Protein AF-A0A1F5ZMK8-F1 (afdb_monomer_lite)

InterPro domains:
  IPR004107 Integrase, SAM-like, N-terminal [PF13495] (25-117)
  IPR010998 Integrase/recombinase, N-terminal [G3DSA:1.10.150.130] (21-134)
  IPR044068 Core-binding (CB) domain [PS51900] (20-113)
  IPR044068 Core-binding (CB) domain [PS51900] (138-182)

Structure (mmCIF, N/CA/C/O backbone):
data_AF-A0A1F5ZMK8-F1
#
_entry.id   AF-A0A1F5ZMK8-F1
#
loop_
_atom_site.group_PDB
_atom_site.id
_atom_site.type_symbol
_atom_site.label_atom_id
_atom_site.label_alt_id
_atom_site.label_comp_id
_atom_site.label_asym_id
_atom_site.label_entity_id
_atom_site.label_seq_id
_atom_site.pdbx_PDB_ins_code
_atom_site.Cartn_x
_atom_site.Cartn_y
_atom_site.Cartn_z
_atom_site.occupancy
_atom_site.B_iso_or_equiv
_atom_site.auth_seq_id
_atom_site.auth_comp_id
_atom_site.auth_asym_id
_atom_site.auth_atom_id
_atom_site.pdbx_PDB_model_num
ATOM 1 N N . MET A 1 1 ? 11.627 20.470 12.559 1.00 46.09 1 MET A N 1
ATOM 2 C CA . MET A 1 1 ? 12.123 20.029 11.233 1.00 46.09 1 MET A CA 1
ATOM 3 C C . MET A 1 1 ? 13.591 19.612 11.298 1.00 46.09 1 MET A C 1
ATOM 5 O O . MET A 1 1 ? 13.904 18.546 10.800 1.00 46.09 1 MET A O 1
ATOM 9 N N . GLU A 1 2 ? 14.459 20.362 11.983 1.00 35.94 2 GLU A N 1
ATOM 10 C CA . GLU A 1 2 ? 15.902 20.061 12.104 1.00 35.94 2 GLU A CA 1
ATOM 11 C C . GLU A 1 2 ? 16.242 18.924 13.103 1.00 35.94 2 GLU A C 1
ATOM 13 O O . GLU A 1 2 ? 17.223 18.208 12.933 1.00 35.94 2 GLU A O 1
ATOM 18 N N . TYR A 1 3 ? 15.393 18.682 14.112 1.00 34.03 3 TYR A N 1
ATOM 19 C CA . TYR A 1 3 ? 15.624 17.651 15.144 1.00 34.03 3 TYR A CA 1
ATOM 20 C C . TYR A 1 3 ? 15.453 16.208 14.622 1.00 34.03 3 TYR A C 1
ATOM 22 O O . TYR A 1 3 ? 16.182 15.304 15.018 1.00 34.03 3 TYR A O 1
ATOM 30 N N . MET A 1 4 ? 14.556 16.008 13.649 1.00 31.97 4 MET A N 1
ATOM 31 C CA . MET A 1 4 ? 14.294 14.696 13.037 1.00 31.97 4 MET A CA 1
ATOM 32 C C . MET A 1 4 ? 15.329 14.309 11.971 1.00 31.97 4 MET A C 1
ATOM 34 O O . MET A 1 4 ? 15.456 13.138 11.648 1.00 31.97 4 MET A O 1
ATOM 38 N N . GLN A 1 5 ? 16.112 15.260 11.450 1.00 37.00 5 GLN A N 1
ATOM 39 C CA . GLN A 1 5 ? 17.247 14.957 10.564 1.00 37.00 5 GLN A CA 1
ATOM 40 C C . GLN A 1 5 ? 18.492 14.496 11.338 1.00 37.00 5 GLN A C 1
ATOM 42 O O . GLN A 1 5 ? 19.390 13.902 10.751 1.00 37.00 5 GLN A O 1
ATOM 47 N N . LYS A 1 6 ? 18.558 14.764 12.651 1.00 34.69 6 LYS A N 1
ATOM 48 C CA . LYS A 1 6 ? 19.736 14.487 13.486 1.00 34.69 6 LYS A CA 1
ATOM 49 C C . LYS A 1 6 ? 19.701 13.129 14.193 1.00 34.69 6 LYS A C 1
ATOM 51 O O . LYS A 1 6 ? 20.762 12.594 14.494 1.00 34.69 6 LYS A O 1
ATOM 56 N N . LEU A 1 7 ? 18.512 12.580 14.459 1.00 33.66 7 LEU A N 1
ATOM 57 C CA . LEU A 1 7 ? 18.341 11.284 15.139 1.00 33.66 7 LEU A CA 1
ATOM 58 C C . LEU A 1 7 ? 18.391 10.082 14.187 1.00 33.66 7 LEU A C 1
ATOM 60 O O . LEU A 1 7 ? 18.798 8.994 14.587 1.00 33.66 7 LEU A O 1
ATOM 64 N N . PHE A 1 8 ? 18.041 10.284 12.918 1.00 40.75 8 PHE A N 1
ATOM 65 C CA . PHE A 1 8 ? 18.098 9.259 11.884 1.00 40.75 8 PHE A CA 1
ATOM 66 C C . PHE A 1 8 ? 19.171 9.680 10.891 1.00 40.75 8 PHE A C 1
ATOM 68 O O . PHE A 1 8 ? 18.926 10.548 10.061 1.00 40.75 8 PHE A O 1
ATOM 75 N N . GLY A 1 9 ? 20.376 9.116 10.991 1.00 36.28 9 GLY A N 1
ATOM 76 C CA . GLY A 1 9 ? 21.401 9.288 9.962 1.00 36.28 9 GLY A CA 1
ATOM 77 C C . GLY A 1 9 ? 20.875 8.750 8.632 1.00 36.28 9 GLY A C 1
ATOM 78 O O . GLY A 1 9 ? 21.005 7.561 8.352 1.00 36.28 9 GLY A O 1
ATOM 79 N N . VAL A 1 10 ? 20.219 9.611 7.852 1.00 39.91 10 VAL A N 1
ATOM 80 C CA . VAL A 1 10 ? 19.561 9.248 6.600 1.00 39.91 10 VAL A CA 1
ATOM 81 C C . VAL A 1 10 ? 20.649 8.884 5.603 1.00 39.91 10 VAL A C 1
ATOM 83 O O . VAL A 1 10 ? 21.331 9.749 5.060 1.00 39.91 10 VAL A O 1
ATOM 86 N N . ASN A 1 11 ? 20.827 7.594 5.345 1.00 48.34 11 ASN A N 1
ATOM 87 C CA . ASN A 1 11 ? 21.645 7.156 4.226 1.00 48.34 11 ASN A CA 1
ATOM 88 C C . ASN A 1 11 ? 20.754 7.173 2.970 1.00 48.34 11 ASN A C 1
ATOM 90 O O . ASN A 1 11 ? 20.265 6.140 2.516 1.00 48.34 11 ASN A O 1
ATOM 94 N N . GLU A 1 12 ? 20.510 8.371 2.418 1.00 50.72 12 GLU A N 1
ATOM 95 C CA . GLU A 1 12 ? 19.781 8.590 1.148 1.00 50.72 12 GLU A CA 1
ATOM 96 C C . GLU A 1 12 ? 20.405 7.818 -0.038 1.00 50.72 12 GLU A C 1
ATOM 98 O O . GLU A 1 12 ? 19.782 7.641 -1.085 1.00 50.72 12 GLU A O 1
ATOM 103 N N . SER A 1 13 ? 21.626 7.308 0.143 1.00 58.62 13 SER A N 1
ATOM 104 C CA . SER A 1 13 ? 22.462 6.638 -0.854 1.00 58.62 13 SER A CA 1
ATOM 105 C C . SER A 1 13 ? 21.884 5.338 -1.430 1.00 58.62 13 SER A C 1
ATOM 107 O O . SER A 1 13 ? 22.233 4.972 -2.551 1.00 58.62 13 SER A O 1
ATOM 109 N N . ASN A 1 14 ? 20.971 4.655 -0.730 1.00 69.19 14 ASN A N 1
ATOM 110 C CA . ASN A 1 14 ? 20.500 3.327 -1.146 1.00 69.19 14 ASN A CA 1
ATOM 111 C C . ASN A 1 14 ? 19.187 3.331 -1.955 1.00 69.19 14 ASN A C 1
ATOM 113 O O . ASN A 1 14 ? 18.830 2.307 -2.540 1.00 69.19 14 ASN A O 1
ATOM 117 N N . VAL A 1 15 ? 18.456 4.453 -2.019 1.00 74.88 15 VAL A N 1
ATOM 118 C CA . VAL A 1 15 ? 17.158 4.522 -2.723 1.00 74.88 15 VAL A CA 1
ATOM 119 C C . VAL A 1 15 ? 17.272 4.176 -4.214 1.00 74.88 15 VAL A C 1
ATOM 121 O O . VAL A 1 15 ? 16.490 3.333 -4.667 1.00 74.88 15 VAL A O 1
ATOM 124 N N . PRO A 1 16 ? 18.221 4.751 -4.984 1.00 81.06 16 PRO A N 1
ATOM 125 C CA . PRO A 1 16 ? 18.353 4.435 -6.406 1.00 81.06 16 PRO A CA 1
ATOM 126 C C . PRO A 1 16 ? 18.651 2.952 -6.646 1.00 81.06 16 PRO A C 1
ATOM 128 O O . PRO A 1 16 ? 18.051 2.345 -7.526 1.00 81.06 16 PRO A O 1
ATOM 131 N N . ILE A 1 17 ? 19.482 2.345 -5.791 1.00 82.62 17 ILE A N 1
ATOM 132 C CA . ILE A 1 17 ? 19.879 0.935 -5.889 1.00 82.62 17 ILE A CA 1
ATOM 133 C C . ILE A 1 17 ? 18.644 0.028 -5.834 1.00 82.62 17 ILE A C 1
ATOM 135 O O . ILE A 1 17 ? 18.405 -0.759 -6.748 1.00 82.62 17 ILE A O 1
ATOM 139 N N . TYR A 1 18 ? 17.808 0.166 -4.801 1.00 84.44 18 TYR A N 1
ATOM 140 C CA . TYR A 1 18 ? 16.608 -0.667 -4.674 1.00 84.44 18 TYR A CA 1
ATOM 141 C C . TYR A 1 18 ? 15.576 -0.395 -5.761 1.00 84.44 18 TYR A C 1
ATOM 143 O O . TYR A 1 18 ? 14.921 -1.324 -6.235 1.00 84.44 18 TYR A O 1
ATOM 151 N N . GLN A 1 19 ? 15.429 0.863 -6.172 1.00 89.25 19 GLN A N 1
ATOM 152 C CA . GLN A 1 19 ? 14.530 1.214 -7.262 1.00 89.25 19 GLN A CA 1
ATOM 153 C C . GLN A 1 19 ? 14.956 0.558 -8.582 1.00 89.25 19 GLN A C 1
ATOM 155 O O . GLN A 1 19 ? 14.110 -0.027 -9.260 1.00 89.25 19 GLN A O 1
ATOM 160 N N . ASP A 1 20 ? 16.246 0.580 -8.911 1.00 88.25 20 ASP A N 1
ATOM 161 C CA . ASP A 1 20 ? 16.787 -0.018 -10.136 1.00 88.25 20 ASP A CA 1
ATOM 162 C C . ASP A 1 20 ? 16.690 -1.546 -10.148 1.00 88.25 20 ASP A C 1
ATOM 164 O O . ASP A 1 20 ? 16.521 -2.146 -11.208 1.00 88.25 20 ASP A O 1
ATOM 168 N N . ILE A 1 21 ? 16.721 -2.181 -8.976 1.00 86.69 21 ILE A N 1
ATOM 169 C CA . ILE A 1 21 ? 16.579 -3.635 -8.838 1.00 86.69 21 ILE A CA 1
ATOM 170 C C . ILE A 1 21 ? 15.109 -4.072 -8.915 1.00 86.69 21 ILE A C 1
ATOM 172 O O . ILE A 1 21 ? 14.783 -5.060 -9.573 1.00 86.69 21 ILE A O 1
ATOM 176 N N . LEU A 1 22 ? 14.200 -3.351 -8.253 1.00 91.81 22 LEU A N 1
ATOM 177 C CA . LEU A 1 22 ? 12.783 -3.728 -8.172 1.00 91.81 22 LEU A CA 1
ATOM 178 C C . LEU A 1 22 ? 12.022 -3.427 -9.468 1.00 91.81 22 LEU A C 1
ATOM 180 O O . LEU A 1 22 ? 11.106 -4.162 -9.850 1.00 91.81 22 LEU A O 1
ATOM 184 N N . LYS A 1 23 ? 12.386 -2.342 -10.156 1.00 95.44 23 LYS A N 1
ATOM 185 C CA . LYS A 1 23 ? 11.652 -1.840 -11.321 1.00 95.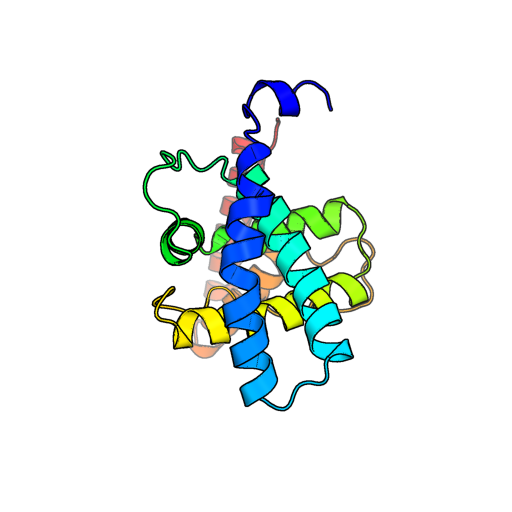44 23 LYS A CA 1
ATOM 186 C C . LYS A 1 23 ? 11.585 -2.831 -12.490 1.00 95.44 23 LYS A C 1
ATOM 188 O O . LYS A 1 23 ? 10.480 -3.013 -13.000 1.00 95.44 23 LYS A O 1
ATOM 193 N N . PRO A 1 24 ? 12.678 -3.484 -12.936 1.00 95.19 24 PRO A N 1
ATOM 194 C CA . PRO A 1 24 ? 12.621 -4.408 -14.067 1.00 95.19 24 PRO A CA 1
ATOM 195 C C . PRO A 1 24 ? 11.682 -5.586 -13.808 1.00 95.19 24 PRO A C 1
ATOM 197 O O . PRO A 1 24 ? 10.822 -5.872 -14.637 1.00 95.19 24 PRO A O 1
ATOM 200 N N . ALA A 1 25 ? 11.780 -6.211 -12.632 1.00 94.94 25 ALA A N 1
ATOM 201 C CA . ALA A 1 25 ? 10.913 -7.321 -12.243 1.00 94.94 25 ALA A CA 1
ATOM 202 C C . ALA A 1 25 ? 9.436 -6.902 -12.200 1.00 94.94 25 ALA A C 1
ATOM 204 O O . ALA A 1 25 ? 8.582 -7.583 -12.767 1.00 94.94 25 ALA A O 1
ATOM 205 N N . PHE A 1 26 ? 9.139 -5.737 -11.614 1.00 97.38 26 PHE A N 1
ATOM 206 C CA . PHE A 1 26 ? 7.772 -5.226 -11.566 1.00 97.38 26 PHE A CA 1
ATOM 207 C C . PHE A 1 26 ? 7.220 -4.888 -12.960 1.00 97.38 26 PHE A C 1
ATOM 209 O O . PHE A 1 26 ? 6.056 -5.154 -13.250 1.00 97.38 26 PHE A O 1
ATOM 216 N N . PHE A 1 27 ? 8.044 -4.343 -13.858 1.00 98.19 27 PHE A N 1
ATOM 217 C CA . PHE A 1 27 ? 7.634 -4.052 -15.236 1.00 98.19 27 PHE A CA 1
ATOM 218 C C . PHE A 1 27 ? 7.379 -5.333 -16.032 1.00 98.19 27 PHE A C 1
ATOM 220 O O . PHE A 1 27 ? 6.409 -5.382 -16.793 1.00 98.19 27 PHE A O 1
ATOM 227 N N . SER A 1 28 ? 8.204 -6.365 -15.844 1.00 97.56 28 SER A N 1
ATOM 228 C CA . SER A 1 28 ? 7.990 -7.686 -16.442 1.00 97.56 28 SER A CA 1
ATOM 229 C C . SER A 1 28 ? 6.683 -8.308 -15.956 1.00 97.56 28 SER A C 1
ATOM 231 O O . SER A 1 28 ? 5.868 -8.713 -16.782 1.00 97.56 28 SER A O 1
ATOM 233 N N . PHE A 1 29 ? 6.426 -8.276 -14.644 1.00 98.00 29 PHE A N 1
ATOM 234 C CA . PHE A 1 29 ? 5.162 -8.728 -14.057 1.00 98.00 29 PHE A CA 1
ATOM 235 C C . PHE A 1 29 ? 3.959 -7.982 -14.653 1.00 98.00 29 PHE A C 1
ATOM 237 O O . PHE A 1 29 ? 3.020 -8.592 -15.152 1.00 98.00 29 PHE A O 1
ATOM 244 N N . LEU A 1 30 ? 4.001 -6.648 -14.702 1.00 97.88 30 LEU A N 1
ATOM 245 C CA . LEU A 1 30 ? 2.919 -5.850 -15.287 1.00 97.88 30 LEU A CA 1
ATOM 246 C C . LEU A 1 30 ? 2.724 -6.112 -16.788 1.00 97.88 30 LEU A C 1
ATOM 248 O O . LEU A 1 30 ? 1.596 -6.072 -17.276 1.00 97.88 30 LEU A O 1
ATOM 252 N N . THR A 1 31 ? 3.804 -6.377 -17.522 1.00 97.94 31 THR A N 1
ATOM 253 C CA . THR A 1 31 ? 3.741 -6.725 -18.948 1.00 97.94 31 THR A CA 1
ATOM 254 C C . THR A 1 31 ? 3.056 -8.074 -19.150 1.00 97.94 31 THR A C 1
ATOM 256 O O . THR A 1 31 ? 2.197 -8.179 -20.021 1.00 97.94 31 THR A O 1
ATOM 259 N N . ALA A 1 32 ? 3.363 -9.069 -18.312 1.00 97.12 32 ALA A N 1
ATOM 260 C CA . ALA A 1 32 ? 2.681 -10.363 -18.323 1.00 97.12 32 ALA A CA 1
ATOM 261 C C . ALA A 1 32 ? 1.176 -10.229 -18.022 1.00 97.12 32 ALA A C 1
ATOM 263 O O . ALA A 1 32 ? 0.366 -10.951 -18.592 1.00 97.12 32 ALA A O 1
ATOM 264 N N . GLN A 1 33 ? 0.794 -9.240 -17.208 1.00 95.94 33 GLN A N 1
ATOM 265 C CA . GLN A 1 33 ? -0.602 -8.885 -16.918 1.00 95.94 33 GLN A CA 1
ATOM 266 C C . GLN A 1 33 ? -1.254 -7.983 -17.992 1.00 95.94 33 GLN A C 1
ATOM 268 O O . GLN A 1 33 ? -2.348 -7.458 -17.790 1.00 95.94 33 GLN A O 1
ATOM 273 N N . GLY A 1 34 ? -0.587 -7.740 -19.127 1.00 96.44 34 GLY A N 1
ATOM 274 C CA . GLY A 1 34 ? -1.121 -6.934 -20.233 1.00 96.44 34 GLY A CA 1
ATOM 275 C C . GLY A 1 34 ? -1.163 -5.421 -19.977 1.00 96.44 34 GLY A C 1
ATOM 276 O O . GLY A 1 34 ? -1.846 -4.685 -20.692 1.00 96.44 34 GLY A O 1
ATOM 277 N N . ALA A 1 35 ? -0.450 -4.912 -18.969 1.00 96.19 35 ALA A N 1
ATOM 278 C CA . ALA A 1 35 ? -0.462 -3.490 -18.646 1.00 96.19 35 ALA A CA 1
ATOM 279 C C . ALA A 1 35 ? 0.293 -2.653 -19.693 1.00 96.19 35 ALA A C 1
ATOM 281 O O . ALA A 1 35 ? 1.450 -2.918 -20.027 1.00 96.19 35 ALA A O 1
ATOM 282 N N . SER A 1 36 ? -0.328 -1.557 -20.144 1.00 97.56 36 SER A N 1
ATOM 283 C CA . SER A 1 36 ? 0.310 -0.596 -21.056 1.00 97.56 36 SER A CA 1
ATOM 284 C C . SER A 1 36 ? 1.546 0.071 -20.434 1.00 97.56 36 SER A C 1
ATOM 286 O O . SER A 1 36 ? 1.618 0.253 -19.217 1.00 97.56 36 SER A O 1
ATOM 288 N N . ARG A 1 37 ? 2.477 0.580 -21.261 1.00 97.06 37 ARG A N 1
ATOM 289 C CA . ARG A 1 37 ? 3.629 1.369 -20.768 1.00 97.06 37 ARG A CA 1
ATOM 290 C C . ARG A 1 37 ? 3.216 2.565 -19.901 1.00 97.06 37 ARG A C 1
ATOM 292 O O . ARG A 1 37 ? 3.936 2.929 -18.975 1.00 97.06 37 ARG A O 1
ATOM 299 N N . LYS A 1 38 ? 2.069 3.190 -20.196 1.00 96.75 38 LYS A N 1
ATOM 300 C CA . LYS A 1 38 ? 1.526 4.293 -19.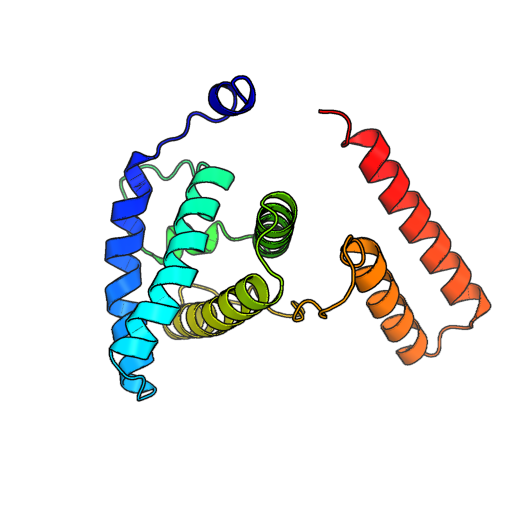388 1.00 96.75 38 LYS A CA 1
ATOM 301 C C . LYS A 1 38 ? 1.112 3.793 -18.005 1.00 96.75 38 LYS A C 1
ATOM 303 O O . LYS A 1 38 ? 1.500 4.386 -17.004 1.00 96.75 38 LYS A O 1
ATOM 308 N N . THR A 1 39 ? 0.387 2.679 -17.951 1.00 95.62 39 THR A N 1
ATOM 309 C CA . THR A 1 39 ? -0.016 2.022 -16.700 1.00 95.62 39 THR A CA 1
ATOM 310 C C . THR A 1 39 ? 1.201 1.620 -15.866 1.00 95.62 39 THR A C 1
ATOM 312 O O . THR A 1 39 ? 1.242 1.924 -14.678 1.00 95.62 39 THR A O 1
ATOM 315 N N . GLN A 1 40 ? 2.227 1.037 -16.496 1.00 97.88 40 GLN A N 1
ATOM 316 C CA . GLN A 1 40 ? 3.483 0.662 -15.835 1.00 97.88 40 GLN A CA 1
ATOM 317 C C . GLN A 1 40 ? 4.155 1.858 -15.156 1.00 97.88 40 GLN A C 1
ATOM 319 O O . GLN A 1 40 ? 4.475 1.803 -13.971 1.00 97.88 40 GLN A O 1
ATOM 324 N N . LYS A 1 41 ? 4.312 2.974 -15.881 1.00 97.25 41 LYS A N 1
ATOM 325 C CA . LYS A 1 41 ? 4.894 4.207 -15.329 1.00 97.25 41 LYS A CA 1
ATOM 326 C C . LYS A 1 41 ? 4.062 4.778 -14.180 1.00 97.25 41 LYS A C 1
ATOM 328 O O . LYS A 1 41 ? 4.635 5.208 -13.183 1.00 97.25 41 LYS A O 1
ATOM 333 N N . ASN A 1 42 ? 2.735 4.758 -14.303 1.00 95.31 42 ASN A N 1
ATOM 334 C CA . ASN A 1 42 ? 1.836 5.260 -13.265 1.00 95.31 42 ASN A CA 1
ATOM 335 C C . ASN A 1 42 ? 1.948 4.443 -11.971 1.00 95.31 42 ASN A C 1
ATOM 337 O O . ASN A 1 42 ? 2.115 5.027 -10.904 1.00 95.31 42 ASN A O 1
ATOM 341 N N . TYR A 1 43 ? 1.906 3.109 -12.065 1.00 97.88 43 TYR A N 1
ATOM 342 C CA . TYR A 1 43 ? 2.092 2.241 -10.901 1.00 97.88 43 TYR A CA 1
ATOM 343 C C . TYR A 1 43 ? 3.484 2.390 -10.301 1.00 97.88 43 TYR A C 1
ATOM 345 O O . TYR A 1 43 ? 3.613 2.536 -9.088 1.00 97.88 43 TYR A O 1
ATOM 353 N N . TRP A 1 44 ? 4.522 2.435 -11.135 1.00 98.06 44 TRP A N 1
ATOM 354 C CA . TRP A 1 44 ? 5.883 2.621 -10.649 1.00 98.06 44 TRP A CA 1
ATOM 355 C C . TRP A 1 44 ? 6.074 3.935 -9.905 1.00 98.06 44 TRP A C 1
ATOM 357 O O . TRP A 1 44 ? 6.732 3.946 -8.876 1.00 98.06 44 TRP A O 1
ATOM 367 N N . SER A 1 45 ? 5.477 5.031 -10.376 1.00 97.38 45 SER A N 1
ATOM 368 C CA . SER A 1 45 ? 5.570 6.314 -9.675 1.00 97.38 45 SER A CA 1
ATOM 369 C C . SER A 1 45 ? 5.035 6.238 -8.242 1.00 97.38 45 SER A C 1
ATOM 371 O O . SER A 1 45 ? 5.551 6.928 -7.366 1.00 97.38 45 SER A O 1
ATOM 373 N N . ASP A 1 46 ? 4.011 5.423 -7.993 1.00 97.94 46 ASP A N 1
ATOM 374 C CA . ASP A 1 46 ? 3.452 5.242 -6.652 1.00 97.94 46 ASP A CA 1
ATOM 375 C C . ASP A 1 46 ? 4.302 4.315 -5.792 1.00 97.94 46 ASP A C 1
ATOM 377 O O . ASP A 1 46 ? 4.554 4.604 -4.625 1.00 97.94 46 ASP A O 1
ATOM 381 N N . VAL A 1 47 ? 4.760 3.212 -6.384 1.00 97.56 47 VAL A N 1
ATOM 382 C CA . VAL A 1 47 ? 5.615 2.226 -5.720 1.00 97.56 47 VAL A CA 1
ATOM 383 C C . VAL A 1 47 ? 6.959 2.848 -5.345 1.00 97.56 47 VAL A C 1
ATOM 385 O O . VAL A 1 47 ? 7.409 2.694 -4.216 1.00 97.56 47 VAL A O 1
ATOM 388 N N . ALA A 1 48 ? 7.566 3.623 -6.244 1.00 95.56 48 ALA A N 1
ATOM 389 C CA . ALA A 1 48 ? 8.804 4.351 -5.990 1.00 95.56 48 ALA A CA 1
ATOM 390 C C . ALA A 1 48 ? 8.647 5.345 -4.832 1.00 95.56 48 ALA A C 1
ATOM 392 O O . ALA A 1 48 ? 9.518 5.407 -3.968 1.00 95.56 48 ALA A O 1
ATOM 393 N N . ALA A 1 49 ? 7.517 6.062 -4.761 1.00 94.56 49 ALA A N 1
ATOM 394 C CA . ALA A 1 49 ? 7.233 6.971 -3.651 1.00 94.56 49 ALA A CA 1
ATOM 395 C C . ALA A 1 49 ? 7.150 6.237 -2.302 1.00 94.56 49 ALA A C 1
ATOM 397 O O . ALA A 1 49 ? 7.616 6.760 -1.291 1.00 94.56 49 ALA A O 1
ATOM 398 N N . PHE A 1 50 ? 6.580 5.030 -2.279 1.00 95.25 50 PHE A N 1
ATOM 399 C CA . PHE A 1 50 ? 6.589 4.180 -1.091 1.00 95.25 50 PHE A CA 1
ATOM 400 C C . PHE A 1 50 ? 7.996 3.680 -0.748 1.00 95.25 50 PHE A C 1
ATOM 402 O O . PHE A 1 50 ? 8.393 3.801 0.402 1.00 95.25 50 PHE A O 1
ATOM 409 N N . ILE A 1 51 ? 8.767 3.175 -1.718 1.00 92.38 51 ILE A N 1
ATOM 410 C CA . ILE A 1 51 ? 10.137 2.678 -1.494 1.00 92.38 51 ILE A CA 1
ATOM 411 C C . ILE A 1 51 ? 11.025 3.778 -0.906 1.00 92.38 51 ILE A C 1
ATOM 413 O O . ILE A 1 51 ? 11.725 3.541 0.076 1.00 92.38 51 ILE A O 1
ATOM 417 N N . SER A 1 52 ? 10.970 4.989 -1.471 1.00 90.69 52 SER A N 1
ATOM 418 C CA . SER A 1 52 ? 11.713 6.144 -0.958 1.00 90.69 52 SER A CA 1
ATOM 419 C C . SER A 1 52 ? 11.349 6.450 0.494 1.00 90.69 52 SER A C 1
ATOM 421 O O . SER A 1 52 ? 12.238 6.611 1.325 1.00 90.69 52 SER A O 1
ATOM 423 N N . TRP A 1 53 ? 10.050 6.489 0.810 1.00 92.19 53 TRP A N 1
ATOM 424 C CA . TRP A 1 53 ? 9.588 6.690 2.182 1.00 92.19 53 TRP A CA 1
ATOM 425 C C . TRP A 1 53 ? 10.038 5.553 3.105 1.00 92.19 53 TRP A C 1
ATOM 427 O O . TRP A 1 53 ? 10.521 5.812 4.200 1.00 92.19 53 TRP A O 1
ATOM 437 N N . PHE A 1 54 ? 9.919 4.303 2.661 1.00 89.81 54 PHE A N 1
ATOM 438 C CA . PHE A 1 54 ? 10.199 3.124 3.471 1.00 89.81 54 PHE A CA 1
ATOM 439 C C . PHE A 1 54 ? 11.678 3.035 3.851 1.00 89.81 54 PHE A C 1
ATOM 441 O O . PHE A 1 54 ? 11.994 2.797 5.013 1.00 89.81 54 PHE A O 1
ATOM 448 N N . ILE A 1 55 ? 12.585 3.297 2.905 1.00 85.12 55 ILE A N 1
ATOM 449 C CA . ILE A 1 55 ? 14.032 3.341 3.163 1.00 85.12 55 ILE A CA 1
ATOM 450 C C . ILE A 1 55 ? 14.370 4.455 4.157 1.00 85.12 55 ILE A C 1
ATOM 452 O O . ILE A 1 55 ? 15.131 4.223 5.093 1.00 85.12 55 ILE A O 1
ATOM 456 N N . ALA A 1 56 ? 13.772 5.638 3.992 1.00 84.50 56 ALA A N 1
ATOM 457 C CA . ALA A 1 56 ? 13.977 6.751 4.916 1.00 84.50 56 ALA A CA 1
ATOM 458 C C . ALA A 1 56 ? 13.422 6.456 6.322 1.00 84.50 56 ALA A C 1
ATOM 460 O O . ALA A 1 56 ? 14.036 6.831 7.316 1.00 84.50 56 ALA A O 1
ATOM 461 N N . ALA A 1 57 ? 12.280 5.769 6.412 1.00 81.12 57 ALA A N 1
ATOM 462 C CA . ALA A 1 57 ? 11.613 5.452 7.673 1.00 81.12 57 ALA A CA 1
ATOM 463 C C . ALA A 1 57 ? 12.276 4.299 8.440 1.00 81.12 57 ALA A C 1
ATOM 465 O O . ALA A 1 57 ? 12.189 4.255 9.664 1.00 81.12 57 ALA A O 1
ATOM 466 N N . THR A 1 58 ? 12.921 3.363 7.741 1.00 72.69 58 THR A N 1
ATOM 467 C CA . THR A 1 58 ? 13.500 2.164 8.366 1.00 72.69 58 THR A CA 1
ATOM 468 C C . THR A 1 58 ? 15.005 2.236 8.569 1.00 72.69 58 THR A C 1
ATOM 470 O O . THR A 1 58 ? 15.522 1.353 9.250 1.00 72.69 58 THR A O 1
ATOM 473 N N . SER A 1 59 ? 15.689 3.254 8.009 1.00 61.56 59 SER A N 1
ATOM 474 C CA . SER A 1 59 ? 17.159 3.393 7.962 1.00 61.56 59 SER A CA 1
ATOM 475 C C . SER A 1 59 ? 17.840 2.031 8.034 1.00 61.56 59 SER A C 1
ATOM 477 O O . SER A 1 59 ? 18.555 1.750 9.002 1.00 61.56 59 SER A O 1
ATOM 479 N N . PRO A 1 60 ? 17.515 1.116 7.104 1.00 56.00 60 PRO A N 1
ATOM 480 C CA . PRO A 1 60 ? 17.862 -0.263 7.323 1.00 56.00 60 PRO A CA 1
ATOM 481 C C . PRO A 1 60 ? 19.388 -0.306 7.293 1.00 56.00 60 PRO A C 1
ATOM 483 O O . PRO A 1 60 ? 20.019 0.252 6.388 1.00 56.00 60 PRO A O 1
ATOM 486 N N . SER A 1 61 ? 19.986 -0.903 8.325 1.00 51.84 61 SER A N 1
ATOM 487 C CA . SER A 1 61 ? 21.418 -1.195 8.410 1.00 51.84 61 SER A CA 1
ATOM 488 C C . SER A 1 61 ? 21.755 -2.281 7.389 1.00 51.84 61 SER A C 1
ATOM 490 O O . SER A 1 61 ? 22.234 -3.367 7.705 1.00 51.84 61 SER A O 1
ATOM 492 N N . ILE A 1 62 ? 21.436 -2.010 6.124 1.00 53.72 62 ILE A N 1
ATOM 493 C CA . ILE A 1 62 ? 21.731 -2.879 5.011 1.00 53.72 62 ILE A CA 1
ATOM 494 C C . ILE A 1 62 ? 23.202 -2.659 4.740 1.00 53.72 62 ILE A C 1
ATOM 496 O O . ILE A 1 62 ? 23.603 -1.766 3.993 1.00 53.72 62 ILE A O 1
ATOM 500 N N . ASN A 1 63 ? 24.012 -3.460 5.424 1.00 51.03 63 ASN A N 1
ATOM 501 C CA . ASN A 1 63 ? 25.394 -3.670 5.053 1.00 51.03 63 ASN A CA 1
ATOM 502 C C . ASN A 1 63 ? 25.391 -3.991 3.554 1.00 51.03 63 ASN A C 1
ATOM 504 O O . ASN A 1 63 ? 24.738 -4.944 3.126 1.00 51.03 63 ASN A O 1
ATOM 508 N N . GLN A 1 64 ? 26.055 -3.139 2.771 1.00 52.06 64 GLN A N 1
ATOM 509 C CA . GLN A 1 64 ? 25.989 -2.996 1.307 1.00 52.06 64 GLN A CA 1
ATOM 510 C C . GLN A 1 64 ? 26.447 -4.231 0.500 1.00 52.06 64 GLN A C 1
ATOM 512 O O . GLN A 1 64 ? 26.842 -4.113 -0.655 1.00 52.06 64 GLN A O 1
ATOM 517 N N . GLN A 1 65 ? 26.446 -5.424 1.089 1.00 49.56 65 GLN A N 1
ATOM 518 C CA . GLN A 1 65 ? 27.026 -6.620 0.491 1.00 49.56 65 GLN A CA 1
ATOM 519 C C . GLN A 1 65 ? 26.007 -7.509 -0.225 1.00 49.56 65 GLN A C 1
ATOM 521 O O . GLN A 1 65 ? 26.419 -8.319 -1.044 1.00 49.56 65 GLN A O 1
ATOM 526 N N . ASN A 1 66 ? 24.697 -7.327 -0.009 1.00 53.06 66 ASN A N 1
ATOM 527 C CA . ASN A 1 66 ? 23.675 -8.121 -0.694 1.00 53.06 66 ASN A CA 1
ATOM 528 C C . ASN A 1 66 ? 22.561 -7.228 -1.264 1.00 53.06 66 ASN A C 1
ATOM 530 O O . ASN A 1 66 ? 21.617 -6.856 -0.575 1.00 53.06 66 ASN A O 1
ATOM 534 N N . ASN A 1 67 ? 22.646 -6.918 -2.557 1.00 60.62 67 ASN A N 1
ATOM 535 C CA . ASN A 1 67 ? 21.658 -6.130 -3.305 1.00 60.62 67 ASN A CA 1
ATOM 536 C C . ASN A 1 67 ? 20.437 -6.972 -3.733 1.00 60.62 67 ASN A C 1
ATOM 538 O O . ASN A 1 67 ? 19.950 -6.857 -4.854 1.00 60.62 67 ASN A O 1
ATOM 542 N N . HIS A 1 68 ? 19.952 -7.879 -2.881 1.00 67.12 68 HIS A N 1
ATOM 543 C CA . HIS A 1 68 ? 18.797 -8.709 -3.226 1.00 67.12 68 HIS A CA 1
ATOM 544 C C . HIS A 1 68 ? 17.486 -7.981 -2.871 1.00 67.12 68 HIS A C 1
ATOM 546 O O . HIS A 1 68 ? 17.331 -7.558 -1.723 1.00 67.12 68 HIS A O 1
ATOM 552 N N . PRO A 1 69 ? 16.504 -7.869 -3.788 1.00 64.50 69 PRO A N 1
ATOM 553 C CA . PRO A 1 69 ? 15.254 -7.142 -3.533 1.00 64.50 69 PRO A CA 1
ATOM 554 C C . PRO A 1 69 ? 14.447 -7.706 -2.354 1.00 64.50 69 PRO A C 1
ATOM 556 O O . PRO A 1 69 ? 13.791 -6.956 -1.632 1.00 64.50 69 PRO A O 1
ATOM 559 N N . GLY A 1 70 ? 14.565 -9.013 -2.097 1.00 67.00 70 GLY A N 1
ATOM 560 C CA . GLY A 1 70 ? 13.980 -9.652 -0.919 1.00 67.00 70 GLY A CA 1
ATOM 561 C C . GLY A 1 70 ? 14.504 -9.108 0.414 1.00 67.00 70 GLY A C 1
ATOM 562 O O . GLY A 1 70 ? 13.757 -9.115 1.377 1.00 67.00 70 GLY A O 1
ATOM 563 N N . LEU A 1 71 ? 15.729 -8.578 0.494 1.00 72.25 71 LEU A N 1
ATOM 564 C CA . LEU A 1 71 ? 16.272 -8.069 1.762 1.00 72.25 71 LEU A CA 1
ATOM 565 C C . LEU A 1 71 ? 15.586 -6.780 2.215 1.00 72.25 71 LEU A C 1
ATOM 567 O O . LEU A 1 71 ? 15.275 -6.639 3.395 1.00 72.25 71 LEU A O 1
ATOM 571 N N . LEU A 1 72 ? 15.283 -5.874 1.279 1.00 80.31 72 LEU A N 1
ATOM 572 C CA . LEU A 1 72 ? 14.492 -4.684 1.593 1.00 80.31 72 LEU A CA 1
ATOM 573 C C . LEU A 1 72 ? 13.089 -5.086 2.058 1.00 80.31 72 LEU A C 1
ATOM 575 O O . LEU A 1 72 ? 12.599 -4.591 3.067 1.00 80.31 72 LEU A O 1
ATOM 579 N N . LEU A 1 73 ? 12.441 -5.993 1.325 1.00 82.69 73 LEU A N 1
ATOM 580 C CA . LEU A 1 73 ? 11.063 -6.386 1.612 1.00 82.69 73 LEU A CA 1
ATOM 581 C C . LEU A 1 73 ? 10.941 -7.272 2.861 1.00 82.69 73 LEU A C 1
ATOM 583 O O . LEU A 1 73 ? 9.907 -7.237 3.514 1.00 82.69 73 LEU A O 1
ATOM 587 N N . GLN A 1 74 ? 11.989 -7.991 3.264 1.00 77.19 74 GLN A N 1
ATOM 588 C CA . GLN A 1 74 ? 12.023 -8.731 4.531 1.00 77.19 74 GLN A CA 1
ATOM 589 C C . GLN A 1 74 ? 12.004 -7.814 5.760 1.00 77.19 74 GLN A C 1
ATOM 591 O O . GLN A 1 74 ? 11.489 -8.211 6.802 1.00 77.19 74 GLN A O 1
ATOM 596 N N . ALA A 1 75 ? 12.504 -6.579 5.647 1.00 79.50 75 ALA A N 1
ATOM 597 C CA . ALA A 1 75 ? 12.387 -5.581 6.712 1.00 79.50 75 ALA A CA 1
ATOM 598 C C . ALA A 1 75 ? 10.954 -5.027 6.852 1.00 79.50 75 ALA A C 1
ATOM 600 O O . ALA A 1 75 ? 10.649 -4.285 7.791 1.00 79.50 75 ALA A O 1
ATOM 601 N N . LEU A 1 76 ? 10.053 -5.357 5.919 1.00 82.50 76 LEU A N 1
ATOM 602 C CA . LEU A 1 76 ? 8.686 -4.867 5.928 1.00 82.50 76 LEU A CA 1
ATOM 603 C C . LEU A 1 76 ? 7.851 -5.581 6.999 1.00 82.50 76 LEU A C 1
ATOM 605 O O . LEU A 1 76 ? 7.368 -6.698 6.827 1.00 82.50 76 LEU A O 1
ATOM 609 N N . LEU A 1 77 ? 7.634 -4.878 8.103 1.00 75.69 77 LEU A N 1
ATOM 610 C CA . LEU A 1 77 ? 6.618 -5.201 9.102 1.00 75.69 77 LEU A CA 1
ATOM 611 C C . LEU A 1 77 ? 5.218 -4.671 8.713 1.00 75.69 77 LEU A C 1
ATOM 613 O O . LEU A 1 77 ? 5.126 -3.631 8.051 1.00 75.69 77 LEU A O 1
ATOM 617 N N . PRO A 1 78 ? 4.121 -5.305 9.180 1.00 69.75 78 PRO A N 1
ATOM 618 C CA . PRO A 1 78 ? 2.750 -4.881 8.870 1.00 69.75 78 PRO A CA 1
ATOM 619 C C . PRO A 1 78 ? 2.406 -3.436 9.268 1.00 69.75 78 PRO A C 1
ATOM 621 O O . PRO A 1 78 ? 1.582 -2.788 8.621 1.00 69.75 78 PRO A O 1
ATOM 624 N N . ASN A 1 79 ? 3.026 -2.894 10.321 1.00 75.88 79 ASN A N 1
ATOM 625 C CA . ASN A 1 79 ? 2.782 -1.514 10.747 1.00 75.88 79 ASN A CA 1
ATOM 626 C C . ASN A 1 79 ? 3.290 -0.483 9.731 1.00 75.88 79 ASN A C 1
ATOM 628 O O . ASN A 1 79 ? 2.663 0.563 9.608 1.00 75.88 79 ASN A O 1
ATOM 632 N N . HIS A 1 80 ? 4.317 -0.789 8.930 1.00 84.81 80 HIS A N 1
ATOM 633 C CA . HIS A 1 80 ? 4.877 0.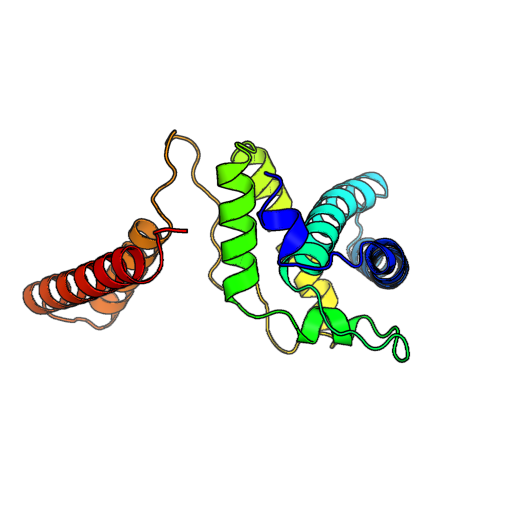179 7.982 1.00 84.81 80 HIS A CA 1
ATOM 634 C C . HIS A 1 80 ? 3.878 0.637 6.915 1.00 84.81 80 HIS A C 1
ATOM 636 O O . HIS A 1 80 ? 3.947 1.773 6.454 1.00 84.81 80 HIS A O 1
ATOM 642 N N . ILE A 1 81 ? 2.912 -0.201 6.530 1.00 87.44 81 ILE A N 1
ATOM 643 C CA . ILE A 1 81 ? 1.850 0.229 5.610 1.00 87.44 81 ILE A CA 1
ATOM 644 C C . ILE A 1 81 ? 0.940 1.263 6.283 1.00 87.44 81 ILE A C 1
ATOM 646 O O . ILE A 1 81 ? 0.586 2.271 5.668 1.00 87.44 81 ILE A O 1
ATOM 650 N N . ASN A 1 82 ? 0.605 1.052 7.558 1.00 83.25 82 ASN A N 1
ATOM 651 C CA . ASN A 1 82 ? -0.169 2.012 8.343 1.00 83.25 82 ASN A CA 1
ATOM 652 C C . ASN A 1 82 ? 0.615 3.306 8.585 1.00 83.25 82 ASN A C 1
ATOM 654 O O . ASN A 1 82 ? 0.039 4.387 8.460 1.00 83.25 82 ASN A O 1
ATOM 658 N N . ASP A 1 83 ? 1.914 3.206 8.856 1.00 84.19 83 ASP A N 1
ATOM 659 C CA . ASP A 1 83 ? 2.802 4.353 9.049 1.00 84.19 83 ASP A CA 1
ATOM 660 C C . ASP A 1 83 ? 2.914 5.177 7.754 1.00 84.19 83 ASP A C 1
ATOM 662 O O . ASP A 1 83 ? 2.794 6.403 7.785 1.00 84.19 83 ASP A O 1
ATOM 666 N N . TYR A 1 84 ? 3.003 4.523 6.587 1.00 91.62 84 TYR A N 1
ATOM 667 C CA . TYR A 1 84 ? 2.963 5.205 5.289 1.00 91.62 84 TYR A CA 1
ATOM 668 C C . TYR A 1 84 ? 1.622 5.902 5.034 1.00 91.62 84 TYR A C 1
ATOM 670 O O . TYR A 1 84 ? 1.565 7.001 4.475 1.00 91.62 84 TYR A O 1
ATOM 678 N N . LEU A 1 85 ? 0.519 5.273 5.439 1.00 88.06 85 LEU A N 1
ATOM 679 C CA . LEU A 1 85 ? -0.818 5.862 5.392 1.00 88.06 85 LEU A CA 1
ATOM 680 C C . LEU A 1 85 ? -0.906 7.122 6.266 1.00 88.06 85 LEU A C 1
ATOM 682 O O . LEU A 1 85 ? -1.380 8.153 5.787 1.00 88.06 85 LEU A O 1
ATOM 686 N N . GLN A 1 86 ? -0.417 7.064 7.509 1.00 82.56 86 GLN A N 1
ATOM 687 C CA . GLN A 1 86 ? -0.387 8.223 8.409 1.00 82.56 86 GLN A CA 1
ATOM 688 C C . GLN A 1 86 ? 0.484 9.344 7.853 1.00 82.56 86 GLN A C 1
ATOM 690 O O . GLN A 1 86 ? 0.046 10.492 7.820 1.00 82.56 86 GLN A O 1
ATOM 695 N N . TYR A 1 87 ? 1.668 9.010 7.338 1.00 87.44 87 TYR A N 1
ATOM 696 C CA . TYR A 1 87 ? 2.551 9.971 6.688 1.00 87.44 87 TYR A CA 1
ATOM 697 C C . TYR A 1 87 ? 1.834 10.712 5.550 1.00 87.44 87 TYR A C 1
ATOM 699 O O . TYR A 1 87 ? 1.840 11.939 5.505 1.00 87.44 87 TYR A O 1
ATOM 707 N N . GLN A 1 88 ? 1.139 10.000 4.657 1.00 90.12 88 GLN A N 1
ATOM 708 C CA . GLN A 1 88 ? 0.424 10.641 3.548 1.00 90.12 88 GLN A CA 1
ATOM 709 C C . GLN A 1 88 ? -0.730 11.544 4.006 1.00 90.12 88 GLN A C 1
ATOM 711 O O . GLN A 1 88 ? -0.953 12.595 3.401 1.00 90.12 88 GLN A O 1
ATOM 716 N N . LEU A 1 89 ? -1.444 11.156 5.066 1.00 83.19 89 LEU A N 1
ATOM 717 C CA . LEU A 1 89 ? -2.498 11.976 5.667 1.00 83.19 89 LEU A CA 1
ATOM 718 C C . LEU A 1 89 ? -1.925 13.257 6.289 1.00 83.19 89 LEU A C 1
ATOM 720 O O . LEU A 1 89 ? -2.453 14.340 6.047 1.00 83.19 89 LEU A O 1
ATOM 724 N N . GLN A 1 90 ? -0.810 13.157 7.016 1.00 80.56 90 GLN A N 1
ATOM 725 C CA . GLN A 1 90 ? -0.107 14.308 7.596 1.00 80.56 90 GLN A CA 1
ATOM 726 C C . GLN A 1 90 ? 0.421 15.266 6.519 1.00 80.56 90 GLN A C 1
ATOM 728 O O . GLN A 1 90 ? 0.331 16.482 6.673 1.00 80.56 90 GLN A O 1
ATOM 733 N N . GLN A 1 91 ? 0.898 14.727 5.392 1.00 82.62 91 GLN A N 1
ATOM 734 C CA . GLN A 1 91 ? 1.303 15.506 4.215 1.00 82.62 91 GLN A CA 1
ATOM 735 C C . GLN A 1 91 ? 0.116 16.075 3.416 1.00 82.62 91 GLN A C 1
ATOM 737 O O . GLN A 1 91 ? 0.315 16.669 2.357 1.00 82.62 91 GLN A O 1
ATOM 742 N N . LYS A 1 92 ? -1.125 15.899 3.894 1.00 84.06 92 LYS A N 1
ATOM 743 C CA . LYS A 1 92 ? -2.359 16.385 3.256 1.00 84.06 92 LYS A CA 1
ATOM 744 C C . LYS A 1 92 ? -2.513 15.914 1.804 1.00 84.06 92 LYS A C 1
ATOM 746 O O . LYS A 1 92 ? -3.101 16.607 0.972 1.00 84.06 92 LYS A O 1
ATOM 751 N N . ILE A 1 93 ? -1.998 14.724 1.486 1.00 85.44 93 ILE A N 1
ATOM 752 C CA . ILE A 1 93 ? -2.196 14.103 0.174 1.00 85.44 93 ILE A CA 1
ATOM 753 C C . ILE A 1 93 ? -3.683 13.777 0.007 1.00 85.44 93 ILE A C 1
ATOM 755 O O . ILE A 1 93 ? -4.330 13.272 0.924 1.00 85.44 93 ILE A O 1
ATOM 759 N N . SER A 1 94 ? -4.240 14.046 -1.177 1.00 88.12 94 SER A N 1
ATOM 760 C CA . SER A 1 94 ? -5.662 13.801 -1.424 1.00 88.12 94 SER A CA 1
ATOM 761 C C . SER A 1 94 ? -6.025 12.324 -1.252 1.00 88.12 94 SER A C 1
ATOM 763 O O . SER A 1 94 ? -5.289 11.432 -1.678 1.00 88.12 94 SER A O 1
ATOM 765 N N . THR A 1 95 ? -7.205 12.051 -0.692 1.00 84.62 95 THR A N 1
ATOM 766 C CA . THR A 1 95 ? -7.721 10.684 -0.488 1.00 84.62 95 THR A CA 1
ATOM 767 C C . THR A 1 95 ? -7.750 9.872 -1.784 1.00 84.62 95 THR A C 1
ATOM 769 O O . THR A 1 95 ? -7.392 8.695 -1.783 1.00 84.62 95 THR A O 1
ATOM 772 N N . ALA A 1 96 ? -8.092 10.506 -2.911 1.00 87.69 96 ALA A N 1
ATOM 773 C CA . ALA A 1 96 ? -8.028 9.895 -4.237 1.00 87.69 96 ALA A CA 1
ATOM 774 C C . ALA A 1 96 ? -6.600 9.451 -4.606 1.00 87.69 96 ALA A C 1
ATOM 776 O O . ALA A 1 96 ? -6.403 8.334 -5.086 1.00 87.69 96 ALA A O 1
ATOM 777 N N . THR A 1 97 ? -5.592 10.285 -4.331 1.00 89.81 97 THR A N 1
ATOM 778 C CA . THR A 1 97 ? -4.182 9.942 -4.566 1.00 89.81 97 THR A CA 1
ATOM 779 C C . THR A 1 97 ? -3.707 8.838 -3.630 1.00 89.81 97 THR A C 1
ATOM 781 O O . THR A 1 97 ? -3.022 7.924 -4.087 1.00 89.81 97 THR A O 1
ATOM 784 N N . ILE A 1 98 ? -4.096 8.875 -2.351 1.00 91.56 98 ILE A N 1
ATOM 785 C CA . ILE A 1 98 ? -3.755 7.817 -1.392 1.00 91.56 98 ILE A CA 1
ATOM 786 C C . ILE A 1 98 ? -4.341 6.482 -1.862 1.00 91.56 98 ILE A C 1
ATOM 788 O O . ILE A 1 98 ? -3.607 5.511 -2.000 1.00 91.56 98 ILE A O 1
ATOM 792 N N . ASN A 1 99 ? -5.627 6.433 -2.213 1.00 92.00 99 ASN A N 1
ATOM 793 C CA . ASN A 1 99 ? -6.269 5.208 -2.702 1.00 92.00 99 ASN A CA 1
ATOM 794 C C . ASN A 1 99 ? -5.647 4.681 -4.000 1.00 92.00 99 ASN A C 1
ATOM 796 O O . ASN A 1 99 ? -5.521 3.466 -4.178 1.00 92.00 99 ASN A O 1
ATOM 800 N N . ARG A 1 100 ? -5.222 5.582 -4.893 1.00 94.75 100 ARG A N 1
ATOM 801 C CA . ARG A 1 100 ? -4.468 5.217 -6.096 1.00 94.75 100 ARG A CA 1
ATOM 802 C C . ARG A 1 100 ? -3.145 4.544 -5.726 1.00 94.75 100 ARG A C 1
ATOM 804 O O . ARG A 1 100 ? -2.886 3.447 -6.206 1.00 94.75 100 ARG A O 1
ATOM 811 N N . ARG A 1 101 ? -2.374 5.131 -4.805 1.00 96.38 101 ARG A N 1
ATOM 812 C CA . ARG A 1 101 ? -1.120 4.550 -4.302 1.00 96.38 101 ARG A CA 1
ATOM 813 C C . ARG A 1 101 ? -1.335 3.210 -3.600 1.00 96.38 101 ARG A C 1
ATOM 815 O O . ARG A 1 101 ? -0.601 2.273 -3.884 1.00 96.38 101 ARG A O 1
ATOM 822 N N . LEU A 1 102 ? -2.366 3.076 -2.761 1.00 94.56 102 LEU A N 1
ATOM 823 C CA . LEU A 1 102 ? -2.718 1.796 -2.130 1.00 94.56 102 LEU A CA 1
ATOM 824 C C . LEU A 1 102 ? -3.027 0.723 -3.180 1.00 94.56 102 LEU A C 1
ATOM 826 O O . LEU A 1 102 ? -2.621 -0.423 -3.032 1.00 94.56 102 LEU A O 1
ATOM 830 N N . SER A 1 103 ? -3.711 1.090 -4.263 1.00 95.12 103 SER A N 1
ATOM 831 C CA . SER A 1 103 ? -3.991 0.162 -5.363 1.00 95.12 103 SER A CA 1
ATOM 832 C C . SER A 1 103 ? -2.706 -0.281 -6.068 1.00 95.12 103 SER A C 1
ATOM 834 O O . SER A 1 103 ? -2.518 -1.475 -6.282 1.00 95.12 103 SER A O 1
ATOM 836 N N . SER A 1 104 ? -1.789 0.649 -6.345 1.00 97.88 104 SER A N 1
ATOM 837 C CA . SER A 1 104 ? -0.465 0.347 -6.906 1.00 97.88 104 SER A CA 1
ATOM 838 C C . SER A 1 104 ? 0.360 -0.565 -5.989 1.00 97.88 104 SER A C 1
ATOM 840 O O . SER A 1 104 ? 0.992 -1.502 -6.471 1.00 97.88 104 SER A O 1
ATOM 842 N N . LEU A 1 105 ? 0.300 -0.347 -4.670 1.00 97.38 105 LEU A N 1
ATOM 843 C CA . LEU A 1 105 ? 0.980 -1.189 -3.683 1.00 97.38 105 LEU A CA 1
ATOM 844 C C . LEU A 1 105 ? 0.431 -2.614 -3.638 1.00 97.38 105 LEU A C 1
ATOM 846 O O . LEU A 1 105 ? 1.222 -3.546 -3.565 1.00 97.38 105 LEU A O 1
ATOM 850 N N . ARG A 1 106 ? -0.889 -2.816 -3.748 1.00 96.38 106 ARG A N 1
ATOM 851 C CA . ARG A 1 106 ? -1.465 -4.173 -3.845 1.00 96.38 106 ARG A CA 1
ATOM 852 C C . ARG A 1 106 ? -0.895 -4.932 -5.046 1.00 96.38 106 ARG A C 1
ATOM 854 O O . ARG A 1 106 ? -0.459 -6.067 -4.913 1.00 96.38 106 ARG A O 1
ATOM 861 N N . ILE A 1 107 ? -0.832 -4.282 -6.209 1.00 97.75 107 ILE A N 1
ATOM 862 C CA . ILE A 1 107 ? -0.272 -4.901 -7.419 1.00 97.75 107 ILE A CA 1
ATOM 863 C C . ILE A 1 107 ? 1.230 -5.181 -7.262 1.00 97.75 107 ILE A C 1
ATOM 865 O O . ILE A 1 107 ? 1.705 -6.238 -7.669 1.00 97.75 107 ILE A O 1
ATOM 869 N N . PHE A 1 108 ? 1.979 -4.272 -6.637 1.00 97.81 108 PHE A N 1
ATOM 870 C CA . PHE A 1 108 ? 3.396 -4.483 -6.345 1.00 97.81 108 PHE A CA 1
ATOM 871 C C . PHE A 1 108 ? 3.646 -5.641 -5.376 1.00 97.81 108 PHE A C 1
ATOM 873 O O . PHE A 1 108 ? 4.534 -6.452 -5.618 1.00 97.81 108 PHE A O 1
ATOM 880 N N . PHE A 1 109 ? 2.859 -5.771 -4.309 1.00 95.56 109 PHE A N 1
ATOM 881 C CA . PHE A 1 109 ? 3.044 -6.868 -3.365 1.00 95.56 109 PHE A CA 1
ATOM 882 C C . PHE A 1 109 ? 2.586 -8.220 -3.914 1.00 95.56 109 PHE A C 1
ATOM 884 O O . PHE A 1 109 ? 3.197 -9.227 -3.571 1.00 95.56 109 PHE A O 1
ATOM 891 N N . ASN A 1 110 ? 1.627 -8.255 -4.844 1.00 96.19 110 ASN A N 1
ATOM 892 C CA . ASN A 1 110 ? 1.366 -9.458 -5.638 1.00 96.19 110 ASN A CA 1
ATOM 893 C C . ASN A 1 110 ? 2.598 -9.877 -6.452 1.00 96.19 110 ASN A C 1
ATOM 895 O O . ASN A 1 110 ? 2.983 -11.041 -6.418 1.00 96.19 110 ASN A O 1
ATOM 899 N N . CYS A 1 111 ? 3.266 -8.925 -7.116 1.00 96.81 111 CYS A N 1
ATOM 900 C CA . CYS A 1 111 ? 4.534 -9.198 -7.797 1.00 96.81 111 CYS A CA 1
ATOM 901 C C . CYS A 1 111 ? 5.596 -9.716 -6.816 1.00 96.81 111 CYS A C 1
ATOM 903 O O . CYS A 1 111 ? 6.297 -10.671 -7.125 1.00 96.81 111 CYS A O 1
ATOM 905 N N . ALA A 1 112 ? 5.724 -9.110 -5.634 1.00 94.06 112 ALA A N 1
ATOM 906 C CA . ALA A 1 112 ? 6.704 -9.543 -4.640 1.00 94.06 112 ALA A CA 1
ATOM 907 C C . ALA A 1 112 ? 6.433 -10.964 -4.114 1.00 94.06 112 ALA A C 1
ATOM 909 O O . ALA A 1 112 ? 7.384 -11.697 -3.850 1.00 94.06 112 ALA A O 1
ATOM 910 N N . LEU A 1 113 ? 5.165 -11.367 -3.991 1.00 92.94 113 LEU A N 1
ATOM 911 C CA . LEU A 1 113 ? 4.785 -12.742 -3.655 1.00 92.94 113 LEU A CA 1
ATOM 912 C C . LEU A 1 113 ? 5.123 -13.717 -4.790 1.00 92.94 113 LEU A C 1
ATOM 914 O O . LEU A 1 113 ? 5.711 -14.761 -4.528 1.00 92.94 113 LEU A O 1
ATOM 918 N N . GLU A 1 114 ? 4.811 -13.365 -6.042 1.00 94.62 114 GLU A N 1
ATOM 919 C CA . GLU A 1 114 ? 5.131 -14.195 -7.217 1.00 94.62 114 GLU A CA 1
ATOM 920 C C . GLU A 1 114 ? 6.645 -14.401 -7.373 1.00 94.62 114 GLU A C 1
ATOM 922 O O . GLU A 1 114 ? 7.104 -15.492 -7.696 1.00 94.62 114 GLU A O 1
ATOM 927 N N . MET A 1 115 ? 7.431 -13.373 -7.048 1.00 91.31 115 MET A N 1
ATOM 928 C CA . MET A 1 115 ? 8.895 -13.428 -7.029 1.00 91.31 115 MET A CA 1
ATOM 929 C C . MET A 1 115 ? 9.465 -14.071 -5.754 1.00 91.31 115 MET A C 1
ATOM 931 O O . MET A 1 115 ? 10.683 -14.104 -5.578 1.00 91.31 115 MET A O 1
ATOM 935 N N . THR A 1 116 ? 8.621 -14.577 -4.845 1.00 90.88 116 THR A N 1
ATOM 936 C CA .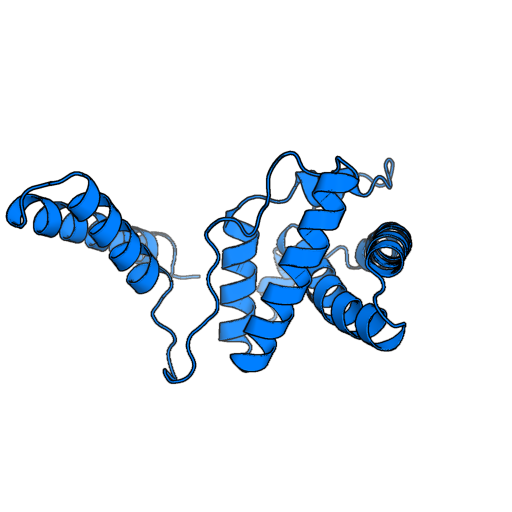 THR A 1 116 ? 9.000 -15.180 -3.550 1.00 90.88 116 THR A CA 1
ATOM 937 C C . THR A 1 116 ? 9.814 -14.262 -2.628 1.00 90.88 116 THR A C 1
ATOM 939 O O . THR A 1 116 ? 10.539 -14.713 -1.743 1.00 90.88 116 THR A O 1
ATOM 942 N N . TRP A 1 117 ? 9.699 -12.944 -2.807 1.00 89.06 117 TRP A N 1
ATOM 943 C CA . TRP A 1 117 ? 10.361 -11.952 -1.952 1.00 89.06 117 TRP A CA 1
ATOM 944 C C . TRP A 1 117 ? 9.638 -11.747 -0.623 1.00 89.06 117 TRP A C 1
ATOM 946 O O . TRP A 1 117 ? 10.242 -11.282 0.342 1.00 89.06 117 TRP A O 1
ATOM 956 N N . LEU A 1 118 ? 8.352 -12.090 -0.583 1.00 87.94 118 LEU A N 1
ATOM 957 C CA . LEU A 1 118 ? 7.498 -12.063 0.594 1.00 87.94 118 LEU A CA 1
ATOM 958 C C . LEU A 1 118 ? 6.777 -13.404 0.735 1.00 87.94 118 LEU A C 1
ATOM 960 O O . LEU A 1 118 ? 6.478 -14.063 -0.25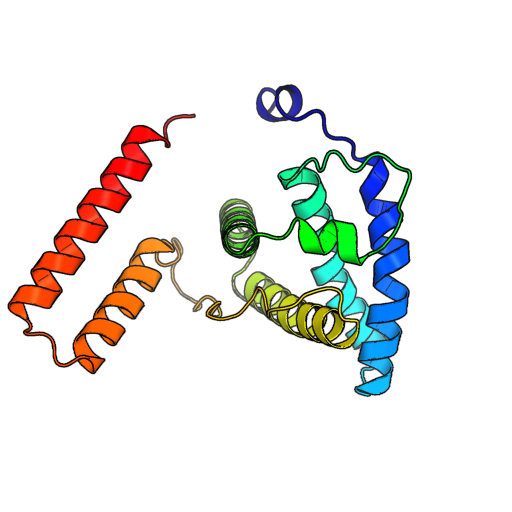7 1.00 87.94 118 LEU A O 1
ATOM 964 N N . SER A 1 119 ? 6.464 -13.778 1.974 1.00 86.69 119 SER A N 1
ATOM 965 C CA . SER A 1 119 ? 5.668 -14.969 2.302 1.00 86.69 119 SER A CA 1
ATOM 966 C C . SER A 1 119 ? 4.198 -14.658 2.602 1.00 86.69 119 SER A C 1
ATOM 968 O O . SER A 1 119 ? 3.394 -15.574 2.748 1.00 86.69 119 SER A O 1
ATOM 970 N N . TYR A 1 120 ? 3.836 -13.377 2.705 1.00 86.94 120 TYR A N 1
ATOM 971 C CA . TYR A 1 120 ? 2.477 -12.910 2.976 1.00 86.94 120 TYR A CA 1
ATOM 972 C C . TYR A 1 120 ? 2.218 -11.569 2.282 1.00 86.94 120 TYR A C 1
ATOM 974 O O . TYR A 1 120 ? 3.158 -10.848 1.942 1.00 86.94 120 TYR A O 1
ATOM 982 N N . HIS A 1 121 ? 0.945 -11.217 2.085 1.00 86.50 121 HIS A N 1
ATOM 983 C CA . HIS A 1 121 ? 0.556 -9.961 1.447 1.00 86.50 121 HIS A CA 1
ATOM 984 C C . HIS A 1 121 ? 0.496 -8.806 2.475 1.00 86.50 121 HIS A C 1
ATOM 986 O O . HIS A 1 121 ? -0.400 -8.795 3.318 1.00 86.50 121 HIS A O 1
ATOM 992 N N . PRO A 1 122 ? 1.376 -7.784 2.421 1.00 87.81 122 PRO A N 1
ATOM 993 C CA . PRO A 1 122 ? 1.435 -6.728 3.445 1.00 87.81 122 PRO A CA 1
ATOM 994 C C . PRO A 1 122 ? 0.227 -5.789 3.468 1.00 87.81 122 PRO A C 1
ATOM 996 O O . PRO A 1 122 ? 0.018 -5.073 4.442 1.00 87.81 122 PRO A O 1
ATOM 999 N N . MET A 1 123 ? -0.566 -5.764 2.394 1.00 86.06 123 MET A N 1
ATOM 1000 C CA . MET A 1 123 ? -1.783 -4.945 2.319 1.00 86.06 123 MET A CA 1
ATOM 1001 C C . MET A 1 123 ? -3.042 -5.729 2.709 1.00 86.06 123 MET A C 1
ATOM 1003 O O . MET A 1 123 ? -4.149 -5.240 2.477 1.00 86.06 123 MET A O 1
ATOM 1007 N N . GLU A 1 124 ? -2.897 -6.948 3.237 1.00 81.19 124 GLU A N 1
ATOM 1008 C CA . GLU A 1 124 ? -4.024 -7.715 3.771 1.00 81.19 124 GLU A CA 1
ATOM 1009 C C . GLU A 1 124 ? -4.741 -6.896 4.859 1.00 81.19 124 GLU A C 1
ATOM 1011 O O . GLU A 1 124 ? -4.107 -6.308 5.733 1.00 81.19 124 GLU A O 1
ATOM 1016 N N . GLY A 1 125 ? -6.069 -6.781 4.769 1.00 75.31 125 GLY A N 1
ATOM 1017 C CA . GLY A 1 125 ? -6.866 -5.955 5.690 1.00 75.31 125 GLY A CA 1
ATOM 1018 C C . GLY A 1 125 ? -6.761 -4.428 5.504 1.00 75.31 125 GLY A C 1
ATOM 1019 O O . GLY A 1 125 ? -7.450 -3.683 6.204 1.00 75.31 125 GLY A O 1
ATOM 1020 N N . ILE A 1 126 ? -5.968 -3.924 4.548 1.00 80.69 126 ILE A N 1
ATOM 1021 C CA . ILE A 1 126 ? -5.842 -2.480 4.284 1.00 80.69 126 ILE A CA 1
ATOM 1022 C C . ILE A 1 126 ? -6.919 -2.011 3.296 1.00 80.69 126 ILE A C 1
ATOM 1024 O O . ILE A 1 126 ? -6.826 -2.198 2.075 1.00 80.69 126 ILE A O 1
ATOM 1028 N N . ALA A 1 127 ? -7.950 -1.354 3.828 1.00 81.81 127 ALA A N 1
ATOM 1029 C CA . ALA A 1 127 ? -9.053 -0.787 3.056 1.00 81.81 127 ALA A CA 1
ATOM 1030 C C . ALA A 1 127 ? -8.712 0.579 2.426 1.00 81.81 127 ALA A C 1
ATOM 1032 O O . ALA A 1 127 ? -7.824 1.301 2.876 1.00 81.81 127 ALA A O 1
ATOM 1033 N N . ASN A 1 128 ? -9.461 0.958 1.386 1.00 82.44 128 ASN A N 1
ATOM 1034 C CA . ASN A 1 128 ? -9.399 2.311 0.828 1.00 82.44 128 ASN A CA 1
ATOM 1035 C C . ASN A 1 128 ? -9.997 3.341 1.805 1.00 82.44 128 ASN A C 1
ATOM 1037 O O . ASN A 1 128 ? -10.984 3.072 2.495 1.00 82.44 128 ASN A O 1
ATOM 1041 N N . ILE A 1 129 ? -9.448 4.554 1.799 1.00 82.25 129 ILE A N 1
ATOM 1042 C CA . ILE A 1 129 ? -9.953 5.690 2.572 1.00 82.25 129 ILE A CA 1
ATOM 1043 C C . ILE A 1 129 ? -11.224 6.222 1.902 1.00 82.25 129 ILE A C 1
ATOM 1045 O O . ILE A 1 129 ? -11.239 6.497 0.700 1.00 82.25 129 ILE A O 1
ATOM 1049 N N . LYS A 1 130 ? -12.302 6.388 2.671 1.00 77.62 130 LYS A N 1
ATOM 1050 C CA . LYS A 1 130 ? -13.560 6.958 2.168 1.00 77.62 130 LYS A CA 1
ATOM 1051 C C . LYS A 1 130 ? -13.419 8.473 1.983 1.00 77.62 130 LYS A C 1
ATOM 1053 O O . LYS A 1 130 ? -12.859 9.150 2.841 1.00 77.62 130 LYS A O 1
ATOM 1058 N N . MET A 1 131 ? -13.922 9.006 0.868 1.00 45.00 131 MET A N 1
ATOM 1059 C CA . MET A 1 131 ? -13.968 10.456 0.641 1.00 45.00 131 MET A CA 1
ATOM 1060 C C . MET A 1 131 ? -14.992 11.101 1.586 1.00 45.00 131 MET A C 1
ATOM 1062 O O . MET A 1 131 ? -16.104 10.591 1.694 1.00 45.00 131 MET A O 1
ATOM 1066 N N . GLY A 1 132 ? -14.629 12.211 2.243 1.00 44.41 132 GLY A N 1
ATOM 1067 C CA . GLY A 1 132 ? -15.587 13.043 2.988 1.00 44.41 132 GLY A CA 1
ATOM 1068 C C . GLY A 1 132 ? -15.354 13.241 4.489 1.00 44.41 132 GLY A C 1
ATOM 1069 O O . GLY A 1 132 ? -16.310 13.570 5.180 1.00 44.41 132 GLY A O 1
ATOM 1070 N N . HIS A 1 133 ? -14.136 13.096 5.017 1.00 36.19 133 HIS A N 1
ATOM 1071 C CA . HIS A 1 133 ? -13.840 13.599 6.364 1.00 36.19 133 HIS A CA 1
ATOM 1072 C C . HIS A 1 133 ? -12.521 14.393 6.344 1.00 36.19 133 HIS A C 1
ATOM 1074 O O . HIS A 1 133 ? -11.503 13.819 5.951 1.00 36.19 133 HIS A O 1
ATOM 1080 N N . PRO A 1 134 ? -12.526 15.697 6.700 1.00 39.44 134 PRO A N 1
ATOM 1081 C CA . PRO A 1 134 ? -11.316 16.529 6.786 1.00 39.44 134 PRO A CA 1
ATOM 1082 C C . PRO A 1 134 ? -10.298 15.980 7.793 1.00 39.44 134 PRO A C 1
ATOM 1084 O O . PRO A 1 134 ? -9.101 16.163 7.617 1.00 39.44 134 PRO A O 1
ATOM 1087 N N . ASP A 1 135 ? -10.797 15.216 8.765 1.00 41.81 135 ASP A N 1
ATOM 1088 C CA . ASP A 1 135 ? -10.044 14.327 9.639 1.00 41.81 135 ASP A CA 1
ATOM 1089 C C . ASP A 1 135 ? -10.510 12.901 9.333 1.00 41.81 135 ASP A C 1
ATOM 1091 O O . ASP A 1 135 ? -11.590 12.510 9.772 1.00 41.81 135 ASP A O 1
ATOM 1095 N N . GLY A 1 136 ? -9.788 12.126 8.516 1.00 40.22 136 GLY A N 1
ATOM 1096 C CA . GLY A 1 136 ? -10.150 10.722 8.254 1.00 40.22 136 GLY A CA 1
ATOM 1097 C C . GLY A 1 136 ? -10.439 9.983 9.571 1.00 40.22 136 GLY A C 1
ATOM 1098 O O . GLY A 1 136 ? -9.847 10.359 10.584 1.00 40.22 136 GLY A O 1
ATOM 1099 N N . PRO A 1 137 ? -11.333 8.967 9.618 1.00 42.34 137 PRO A N 1
ATOM 1100 C CA . PRO A 1 137 ? -11.565 8.237 10.859 1.00 42.34 137 PRO A CA 1
ATOM 1101 C C . PRO A 1 137 ? -10.201 7.773 11.344 1.00 42.34 137 PRO A C 1
ATOM 1103 O O . PRO A 1 137 ? -9.545 6.998 10.644 1.00 42.34 137 PRO A O 1
ATOM 1106 N N . SER A 1 138 ? -9.759 8.323 12.482 1.00 52.91 138 SER A N 1
ATOM 1107 C CA . SER A 1 138 ? -8.481 7.996 13.105 1.00 52.91 138 SER A CA 1
ATOM 1108 C C . SER A 1 138 ? -8.344 6.488 12.996 1.00 52.91 138 SER A C 1
ATOM 1110 O O . SER A 1 138 ? -9.318 5.801 13.285 1.00 52.91 138 SER A O 1
ATOM 1112 N N . THR A 1 139 ? -7.229 5.953 12.509 1.00 57.06 139 THR A N 1
ATOM 1113 C CA . THR A 1 139 ? -7.064 4.516 12.195 1.00 57.06 139 THR A CA 1
ATOM 1114 C C . THR A 1 139 ? -7.647 3.598 13.280 1.00 57.06 139 THR A C 1
ATOM 1116 O O . THR A 1 139 ? -8.245 2.566 12.993 1.00 57.06 139 THR A O 1
ATOM 1119 N N . HIS A 1 140 ? -7.597 4.060 14.529 1.00 62.66 140 HIS A N 1
ATOM 1120 C CA . HIS A 1 140 ? -8.286 3.526 15.700 1.00 62.66 140 HIS A CA 1
ATOM 1121 C C . HIS A 1 140 ? -9.813 3.369 15.580 1.00 62.66 140 HIS A C 1
ATOM 1123 O O . HIS A 1 140 ? -10.319 2.313 15.917 1.00 62.66 140 HIS A O 1
ATOM 1129 N N . ILE A 1 141 ? -10.567 4.361 15.103 1.00 63.28 141 ILE A N 1
ATOM 1130 C CA . ILE A 1 141 ? -12.023 4.301 14.891 1.00 63.28 141 ILE A CA 1
ATOM 1131 C C . ILE A 1 141 ? -12.376 3.230 13.853 1.00 63.28 141 ILE A C 1
ATOM 1133 O O . ILE A 1 141 ? -13.300 2.445 14.066 1.00 63.28 141 ILE A O 1
ATOM 1137 N N . ALA A 1 142 ? -11.633 3.167 12.745 1.00 64.81 142 ALA A N 1
ATOM 1138 C CA . ALA A 1 142 ? -11.853 2.152 11.717 1.00 64.81 142 ALA A CA 1
ATOM 1139 C C . ALA A 1 142 ? -11.518 0.739 12.232 1.00 64.81 142 ALA A C 1
ATOM 1141 O O . ALA A 1 142 ? -12.293 -0.190 12.009 1.00 64.81 142 ALA A O 1
ATOM 1142 N N . LEU A 1 143 ? -10.412 0.591 12.969 1.00 73.38 143 LEU A N 1
ATOM 1143 C CA . LEU A 1 143 ? -9.999 -0.666 13.598 1.00 73.38 143 LEU A CA 1
ATOM 1144 C C . LEU A 1 143 ? -10.987 -1.118 14.688 1.00 73.38 143 LEU A C 1
ATOM 1146 O O . LEU A 1 143 ? -11.364 -2.284 14.734 1.00 73.38 143 LEU A O 1
ATOM 1150 N N . LEU A 1 144 ? -11.462 -0.193 15.528 1.00 81.38 144 LEU A N 1
ATOM 1151 C CA . LEU A 1 144 ? -12.474 -0.455 16.557 1.00 81.38 144 LEU A CA 1
ATOM 1152 C C . LEU A 1 144 ? -13.784 -0.938 15.938 1.00 81.38 144 LEU A C 1
ATOM 1154 O O . LEU A 1 144 ? -14.423 -1.826 16.491 1.00 81.38 144 LEU A O 1
ATOM 1158 N N . LYS A 1 145 ? -14.160 -0.398 14.775 1.00 79.12 145 LYS A N 1
ATOM 1159 C CA . LYS A 1 145 ? -15.350 -0.844 14.050 1.00 79.12 145 LYS A CA 1
ATOM 1160 C C . LYS A 1 145 ? -15.192 -2.264 13.497 1.00 79.12 145 LYS A C 1
ATOM 1162 O O . LYS A 1 145 ? -16.107 -3.069 13.636 1.00 79.12 145 LYS A O 1
ATOM 1167 N N . GLN A 1 146 ? -14.036 -2.589 12.920 1.00 79.19 146 GLN A N 1
ATOM 1168 C CA . GLN A 1 146 ? -13.747 -3.951 12.452 1.00 79.19 146 GLN A CA 1
ATOM 1169 C C . GLN A 1 146 ? -13.711 -4.951 13.615 1.00 79.19 146 GLN A C 1
ATOM 1171 O O . GLN A 1 146 ? -14.261 -6.044 13.514 1.00 79.19 146 GLN A O 1
ATOM 1176 N N . PHE A 1 147 ? -13.123 -4.559 14.748 1.00 88.31 147 PHE A N 1
ATOM 1177 C CA . PHE A 1 147 ? -13.119 -5.370 15.962 1.00 88.31 147 PHE A CA 1
ATOM 1178 C C . PHE A 1 147 ? -14.538 -5.586 16.508 1.00 88.31 147 PHE A C 1
ATOM 1180 O O . PHE A 1 147 ? -14.903 -6.706 16.857 1.00 88.31 147 PHE A O 1
ATOM 1187 N N . GLU A 1 148 ? -15.380 -4.550 16.508 1.00 89.69 148 GLU A N 1
ATOM 1188 C CA . GLU A 1 148 ? -16.796 -4.670 16.865 1.00 89.69 148 GLU A CA 1
ATOM 1189 C C . GLU A 1 148 ? -17.542 -5.658 15.952 1.00 89.69 148 GLU A C 1
ATOM 1191 O O . GLU A 1 148 ? -18.295 -6.501 16.441 1.00 89.69 148 GLU A O 1
ATOM 1196 N N . GLU A 1 149 ? -17.340 -5.576 14.634 1.00 88.25 149 GLU A N 1
ATOM 1197 C CA . GLU A 1 149 ? -17.941 -6.492 13.655 1.00 88.25 149 GLU A CA 1
ATOM 1198 C C . GLU A 1 149 ? -17.470 -7.940 13.869 1.00 88.25 149 GLU A C 1
ATOM 1200 O O . GLU A 1 149 ? -18.288 -8.861 13.869 1.00 88.25 149 GLU A O 1
ATOM 1205 N N . HIS A 1 150 ? -16.183 -8.147 14.155 1.00 89.62 150 HIS A N 1
ATOM 1206 C CA . HIS A 1 150 ? -15.633 -9.460 14.487 1.00 89.62 150 HIS A CA 1
ATOM 1207 C C . HIS A 1 150 ? -16.286 -10.074 15.737 1.00 89.62 150 HIS A C 1
ATOM 1209 O O . HIS A 1 150 ? -16.690 -11.236 15.715 1.00 89.62 150 HIS A O 1
ATOM 1215 N N . LEU A 1 151 ? -16.465 -9.293 16.808 1.00 93.69 151 LEU A N 1
ATOM 1216 C CA . LEU A 1 151 ? -17.119 -9.769 18.032 1.00 93.69 151 LEU A CA 1
ATOM 1217 C C . LEU A 1 151 ? -18.607 -10.089 17.816 1.00 93.69 151 LEU A C 1
ATOM 1219 O O . LEU A 1 151 ? -19.122 -11.044 18.398 1.00 93.69 151 LEU A O 1
ATOM 1223 N N . LYS A 1 152 ? -19.300 -9.330 16.954 1.00 92.31 152 LYS A N 1
ATOM 1224 C CA . LYS A 1 152 ? -20.683 -9.642 16.550 1.00 92.31 152 LYS A CA 1
ATOM 1225 C C . LYS A 1 152 ? -20.762 -10.972 15.802 1.00 92.31 152 LYS A C 1
ATOM 1227 O O . LYS A 1 152 ? -21.662 -11.759 16.082 1.00 92.31 152 LYS A O 1
ATOM 1232 N N . ASN A 1 153 ? -19.812 -11.246 14.907 1.00 92.88 153 ASN A N 1
ATOM 1233 C CA . ASN A 1 153 ? -19.751 -12.509 14.163 1.00 92.88 153 ASN A CA 1
ATOM 1234 C C . ASN A 1 153 ? -19.482 -13.713 15.077 1.00 92.88 153 ASN A C 1
ATOM 1236 O O . ASN A 1 153 ? -19.979 -14.802 14.814 1.00 92.88 153 ASN A O 1
ATOM 1240 N N . GLN A 1 154 ? -18.768 -13.504 16.185 1.00 93.69 154 GLN A N 1
ATOM 1241 C CA . GLN A 1 154 ? -18.591 -14.501 17.244 1.00 93.69 154 GLN A CA 1
ATOM 1242 C C . GLN A 1 154 ? -19.803 -14.636 18.188 1.00 93.69 154 GLN A C 1
ATOM 1244 O O . GLN A 1 154 ? -19.723 -15.337 19.192 1.00 93.69 154 GLN A O 1
ATOM 1249 N N . GLN A 1 155 ? -20.921 -13.959 17.901 1.00 91.88 155 GLN A N 1
ATOM 1250 C CA . GLN A 1 155 ? -22.138 -13.961 18.724 1.00 91.88 155 GLN A CA 1
ATOM 1251 C C . GLN A 1 155 ? -21.907 -13.514 20.179 1.00 91.88 155 GLN A C 1
ATOM 1253 O O . GLN A 1 155 ? -22.655 -13.879 21.087 1.00 91.88 155 GLN A O 1
ATOM 1258 N N . ILE A 1 156 ? -20.892 -12.677 20.414 1.00 94.06 156 ILE A N 1
ATOM 1259 C CA . ILE A 1 156 ? -20.611 -12.128 21.740 1.00 94.06 156 ILE A CA 1
ATOM 1260 C C . ILE A 1 156 ? -21.747 -11.187 22.162 1.00 94.06 156 ILE A C 1
ATOM 1262 O O . ILE A 1 156 ? -22.258 -10.381 21.379 1.00 94.06 156 ILE A O 1
ATOM 1266 N N . GLY A 1 157 ? -22.147 -11.270 23.433 1.00 94.38 157 GLY A N 1
ATOM 1267 C CA . GLY A 1 157 ? -23.221 -10.447 23.985 1.00 94.38 157 GLY A CA 1
ATOM 1268 C C . GLY A 1 157 ? -22.929 -8.946 23.874 1.00 94.38 157 GLY A C 1
ATOM 1269 O O . GLY A 1 157 ? -21.817 -8.492 24.136 1.00 94.38 157 GLY A O 1
ATOM 1270 N N . LYS A 1 158 ? -23.951 -8.144 23.542 1.00 88.06 158 LYS A N 1
ATOM 1271 C CA . LYS A 1 158 ? -23.823 -6.686 23.323 1.00 88.06 158 LYS A CA 1
ATOM 1272 C C . LYS A 1 158 ? -23.137 -5.946 24.481 1.00 88.06 158 LYS A C 1
ATOM 1274 O O . LYS A 1 158 ? -22.357 -5.027 24.239 1.00 88.06 158 LYS A O 1
ATOM 1279 N N . ALA A 1 159 ? -23.418 -6.343 25.726 1.00 84.50 159 ALA A N 1
ATOM 1280 C CA . ALA A 1 159 ? -22.785 -5.769 26.915 1.00 84.50 159 ALA A CA 1
ATOM 1281 C C . ALA A 1 159 ? -21.272 -6.052 26.948 1.00 84.50 159 ALA A C 1
ATOM 1283 O O . ALA A 1 159 ? -20.476 -5.142 27.162 1.00 84.50 159 ALA A O 1
ATOM 1284 N N . THR A 1 160 ? -20.875 -7.285 26.636 1.00 86.75 160 THR A N 1
ATOM 1285 C CA . THR A 1 160 ? -19.475 -7.714 26.561 1.00 86.75 160 THR A CA 1
ATOM 1286 C C . THR A 1 160 ? -18.726 -7.013 25.427 1.00 86.75 160 THR A C 1
ATOM 1288 O O . THR A 1 160 ? -17.621 -6.526 25.640 1.00 86.75 160 THR A O 1
ATOM 1291 N N . ILE A 1 161 ? -19.353 -6.853 24.253 1.00 90.44 161 ILE A N 1
ATOM 1292 C CA . ILE A 1 161 ? -18.783 -6.077 23.137 1.00 90.44 161 ILE A CA 1
ATOM 1293 C C . ILE A 1 161 ? -18.491 -4.637 23.571 1.00 90.44 161 ILE A C 1
ATOM 1295 O O . ILE A 1 161 ? -17.402 -4.117 23.327 1.00 90.44 161 ILE A O 1
ATOM 1299 N N . LYS A 1 162 ? -19.447 -3.985 24.247 1.00 80.25 162 LYS A N 1
ATOM 1300 C CA . LYS A 1 162 ? -19.272 -2.613 24.744 1.00 80.25 162 LYS A CA 1
ATOM 1301 C C . LYS A 1 162 ? -18.095 -2.511 25.719 1.00 80.25 162 LYS A C 1
ATOM 1303 O O . LYS A 1 162 ? -17.338 -1.543 25.627 1.00 80.25 162 LYS A O 1
ATOM 1308 N N . ASN A 1 163 ? -17.944 -3.493 26.609 1.00 86.88 163 ASN A N 1
ATOM 1309 C CA . ASN A 1 163 ? -16.847 -3.548 27.573 1.00 86.88 163 ASN A CA 1
ATOM 1310 C C . ASN A 1 163 ? -15.497 -3.694 26.860 1.00 86.88 163 ASN A C 1
ATOM 1312 O O . ASN A 1 163 ? -14.638 -2.836 27.027 1.00 86.88 163 ASN A O 1
ATOM 1316 N N . TYR A 1 164 ? -15.353 -4.653 25.943 1.00 92.88 164 TYR A N 1
ATOM 1317 C CA . TYR A 1 164 ? -14.106 -4.831 25.189 1.00 92.88 164 TYR A CA 1
ATOM 1318 C C . TYR A 1 164 ? -13.730 -3.605 24.350 1.00 92.88 164 TYR A C 1
ATOM 1320 O O . TYR A 1 164 ? -12.571 -3.199 24.317 1.00 92.88 164 TYR A O 1
ATOM 1328 N N . LEU A 1 165 ? -14.703 -2.947 23.714 1.00 86.25 165 LEU A N 1
ATOM 1329 C CA . LEU A 1 165 ? -14.448 -1.689 23.006 1.00 86.25 165 LEU A CA 1
ATOM 1330 C C . LEU A 1 165 ? -14.038 -0.556 23.955 1.00 86.25 165 LEU A C 1
ATOM 1332 O O . LEU A 1 165 ? -13.323 0.359 23.545 1.00 86.25 165 LEU A O 1
ATOM 1336 N N . SER A 1 166 ? -14.526 -0.552 25.197 1.00 80.88 166 SER A N 1
ATOM 1337 C CA . SER A 1 166 ? -14.077 0.392 26.225 1.00 80.88 166 SER A CA 1
ATOM 1338 C C . SER A 1 166 ? -12.612 0.143 26.581 1.00 80.88 166 SER A C 1
ATOM 1340 O O . SER A 1 166 ? -11.818 1.080 26.525 1.00 80.88 166 SER A O 1
ATOM 1342 N N . ASP A 1 167 ? -12.244 -1.109 26.843 1.00 86.25 167 ASP A N 1
ATOM 1343 C CA . ASP A 1 167 ? -10.889 -1.491 27.250 1.00 86.25 167 ASP A CA 1
ATOM 1344 C C . ASP A 1 167 ? -9.863 -1.180 26.153 1.00 86.25 167 ASP A C 1
ATOM 1346 O O . ASP A 1 167 ? -8.839 -0.545 26.408 1.00 86.25 167 ASP A O 1
ATOM 1350 N N . VAL A 1 168 ? -10.173 -1.509 24.893 1.00 86.19 168 VAL A N 1
ATOM 1351 C CA . VAL A 1 168 ? -9.301 -1.184 23.753 1.00 86.19 168 VAL A CA 1
ATOM 1352 C C . VAL A 1 168 ? -9.168 0.329 23.568 1.00 86.19 168 VAL A C 1
ATOM 1354 O O . VAL A 1 168 ? -8.074 0.822 23.303 1.00 86.19 168 VAL A O 1
ATOM 1357 N N . ARG A 1 169 ? -10.245 1.108 23.750 1.00 81.12 169 ARG A N 1
ATOM 1358 C CA . ARG A 1 169 ? -10.162 2.580 23.703 1.00 81.12 169 ARG A CA 1
ATOM 1359 C C . ARG A 1 169 ? -9.274 3.137 24.809 1.00 81.12 169 ARG A C 1
ATOM 1361 O O . ARG A 1 169 ? -8.490 4.045 24.542 1.00 81.12 169 ARG A O 1
ATOM 1368 N 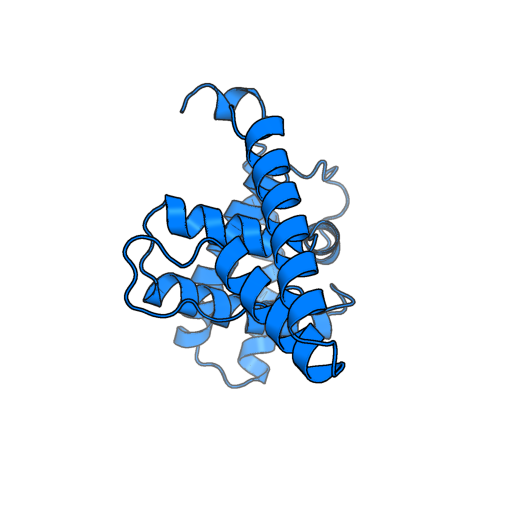N . GLN A 1 170 ? -9.383 2.605 26.024 1.00 76.38 170 GLN A N 1
ATOM 1369 C CA . GLN A 1 170 ? -8.527 3.001 27.141 1.00 76.38 170 GLN A CA 1
ATOM 1370 C C . GLN A 1 170 ? -7.062 2.661 26.863 1.00 76.38 170 GLN A C 1
ATOM 1372 O O . GLN A 1 170 ? -6.207 3.526 27.035 1.00 76.38 170 GLN A O 1
ATOM 1377 N N . PHE A 1 171 ? -6.780 1.465 26.344 1.00 81.31 171 PHE A N 1
ATOM 1378 C CA . PHE A 1 171 ? -5.436 1.060 25.937 1.00 81.31 171 PHE A CA 1
ATOM 1379 C C . PHE A 1 171 ? -4.852 1.980 24.857 1.00 81.31 171 PHE A C 1
ATOM 1381 O O . PHE A 1 171 ? -3.727 2.455 24.989 1.00 81.31 171 PHE A O 1
ATOM 1388 N N . LEU A 1 172 ? -5.618 2.284 23.805 1.00 77.12 172 LEU A N 1
ATOM 1389 C CA . LEU A 1 172 ? -5.169 3.169 22.726 1.00 77.12 172 LEU A CA 1
ATOM 1390 C C . LEU A 1 172 ? -4.928 4.600 23.220 1.00 77.12 172 LEU A C 1
ATOM 1392 O O . LEU A 1 172 ? -3.946 5.227 22.823 1.00 77.12 172 LEU A O 1
ATOM 1396 N N . ARG A 1 173 ? -5.785 5.099 24.120 1.00 70.75 173 ARG A N 1
ATOM 1397 C CA . ARG A 1 173 ? -5.599 6.400 24.773 1.00 70.75 173 ARG A CA 1
ATOM 1398 C C . ARG A 1 173 ? -4.338 6.410 25.633 1.00 70.75 173 ARG A C 1
ATOM 1400 O O . ARG A 1 173 ? -3.552 7.341 25.518 1.00 70.75 173 ARG A O 1
ATOM 1407 N N . TRP A 1 174 ? -4.126 5.381 26.451 1.00 82.50 174 TRP A N 1
ATOM 1408 C CA . TRP A 1 174 ? -2.906 5.237 27.241 1.00 82.50 174 TRP A CA 1
ATOM 1409 C C . TRP A 1 174 ? -1.669 5.193 26.345 1.00 82.50 174 TRP A C 1
ATOM 1411 O O . TRP A 1 174 ? -0.740 5.949 26.590 1.00 82.50 174 TRP A O 1
ATOM 1421 N N . LYS A 1 175 ? -1.675 4.394 25.271 1.00 73.25 175 LYS A N 1
ATOM 1422 C CA . LYS A 1 175 ? -0.559 4.324 24.318 1.00 73.25 175 LYS A CA 1
ATOM 1423 C C . LYS A 1 175 ? -0.245 5.702 23.732 1.00 73.25 175 LYS A C 1
ATOM 1425 O O . LYS A 1 175 ? 0.918 6.081 23.658 1.00 73.25 175 LYS A O 1
ATOM 1430 N N . HIS A 1 176 ? -1.270 6.461 23.347 1.00 61.41 176 HIS A N 1
ATOM 1431 C CA . HIS A 1 176 ? -1.090 7.826 22.860 1.00 61.41 176 HIS A CA 1
ATOM 1432 C C . HIS A 1 176 ? -0.505 8.749 23.939 1.00 61.41 176 HIS A C 1
ATOM 1434 O O . HIS A 1 176 ? 0.339 9.578 23.641 1.00 61.41 176 HIS A O 1
ATOM 1440 N N . THR A 1 177 ? -0.926 8.635 25.198 1.00 68.75 177 THR A N 1
ATOM 1441 C CA . THR A 1 177 ? -0.372 9.458 26.287 1.00 68.75 177 THR A CA 1
ATOM 1442 C C . THR A 1 177 ? 1.041 9.027 26.697 1.00 68.75 177 THR A C 1
ATOM 1444 O O . THR A 1 177 ? 1.846 9.876 27.048 1.00 68.75 177 THR A O 1
ATOM 1447 N N . ALA A 1 178 ? 1.355 7.735 26.639 1.00 66.38 178 ALA A N 1
ATOM 1448 C CA . ALA A 1 178 ? 2.642 7.181 27.053 1.00 66.38 178 ALA A CA 1
ATOM 1449 C C . ALA A 1 178 ? 3.756 7.381 26.011 1.00 66.38 178 ALA A C 1
ATOM 1451 O O . ALA A 1 178 ? 4.924 7.390 26.381 1.00 66.38 178 ALA A O 1
ATOM 1452 N N . TYR A 1 179 ? 3.400 7.537 24.729 1.00 60.97 179 TYR A N 1
ATOM 1453 C CA . TYR A 1 179 ? 4.360 7.610 23.618 1.00 60.97 179 TYR A CA 1
ATOM 1454 C C . TYR A 1 179 ? 4.099 8.756 22.621 1.00 60.97 179 TYR A C 1
ATOM 1456 O O . TYR A 1 179 ? 4.776 8.833 21.604 1.00 60.97 179 TYR A O 1
ATOM 1464 N N . GLY A 1 180 ? 3.098 9.612 22.852 1.00 46.88 180 GLY A N 1
ATOM 1465 C CA . GLY A 1 180 ? 2.645 10.651 21.909 1.00 46.88 180 GLY A CA 1
ATOM 1466 C C . GLY A 1 180 ? 2.994 12.085 22.312 1.00 46.88 180 GLY A C 1
ATOM 1467 O O . GLY A 1 180 ? 2.251 13.006 21.976 1.00 46.88 180 GLY A O 1
ATOM 1468 N N . SER A 1 181 ? 4.091 12.280 23.041 1.00 37.72 181 SER A N 1
ATOM 1469 C CA . SER A 1 181 ? 4.659 13.602 23.314 1.00 37.72 181 SER A CA 1
ATOM 1470 C C . SER A 1 181 ? 6.153 13.635 22.996 1.00 37.72 181 SER A C 1
ATOM 1472 O O . SER A 1 181 ? 6.942 13.878 23.900 1.00 37.72 181 SER A O 1
ATOM 1474 N N . GLU A 1 182 ? 6.506 13.381 21.732 1.00 31.14 182 GLU A N 1
ATOM 1475 C CA . GLU A 1 182 ? 7.695 13.907 21.031 1.00 31.14 182 GLU A CA 1
ATOM 1476 C C . GLU A 1 182 ? 7.379 14.100 19.540 1.00 31.14 182 GLU A C 1
ATOM 1478 O O . GLU A 1 182 ? 6.746 13.195 18.946 1.00 31.14 182 GLU A O 1
#

Organism: NCBI:txid1798380

Sequence (182 aa):
MEYMQKLFGVNESNVPIYQDILKPAFFSFLTAQGASRKTQKNYWSDVAAFISWFIAATSPSINQQNNHPGLLLQALLPNHINDYLQYQLQQKISTATINRRLSSLRIFFNCALEMTWLSYHPMEGIANIKMGHPDGPSTHIALLKQFEEHLKNQQIGKATIKNYLSDVRQFLRWKHTAYGSE

Radius of gyration: 18.99 Å; chains: 1; bounding box: 51×35×49 Å

pLDDT: mean 78.89, std 18.66, range [31.14, 98.19]

Foldseek 3Di:
DVVVCVVQVQPLVCLVLLLVQLLVLLVVLCVVVVHDPVRSVLLSVLVSVLSSVLCRVCVDPPPPPDSDNLVSVVSDDLCSVVVVVVVCVVVVPDLVVVQSSLVSLQSSQVSCVVVVSDPDRSCVVPDRFDPDDNDGCPVLNVVLVVQLVVCVVVVHDPVVNVVVSVVVVVVVVVCCVVPVDD

Secondary structure (DSSP, 8-state):
--HHHHHS---GGGHHHHHHHHHHHHHHHHHHTT--HHHHHHHHHHHHHHHHHHHHHH-----TT---HHHHHHT--THHHHHHHHHHHHTT--HHHHHHHHHHHHHHHHHHHHTTS-SS-TTTT-PPPPS--SS---HHHHHHHHHHHHHHHTT--HHHHHHHHHHHHHHHHHHHHHH---